Protein AF-A0A357NDB7-F1 (afdb_monomer_lite)

Sequence (73 aa):
LVNNSAPAGLGEVWAKLQLSPDGTTWFEDEAVTLSVSTAYAMVPGKFLKYARVYYGAVGTTAVTLSIYFQGQS

Secondary structure (DSSP, 8-state):
-----PPTTPPEEEEEEEEESSSSS-EEEEEEEE-TT-------SS--SEEEEEEEEESSS------------

Radius of gyration: 14.48 Å; chains: 1; bounding box: 41×24×40 Å

Structure (mmCIF, N/CA/C/O backbone):
data_AF-A0A357NDB7-F1
#
_entry.id   AF-A0A357NDB7-F1
#
loop_
_atom_site.group_PDB
_atom_site.id
_atom_site.type_symbol
_atom_site.label_atom_id
_atom_site.label_alt_id
_atom_site.label_comp_id
_atom_site.label_asym_id
_atom_site.label_entity_id
_atom_site.label_seq_id
_atom_site.pdbx_PDB_ins_code
_atom_site.Cartn_x
_atom_site.Cartn_y
_atom_site.Cartn_z
_atom_site.occupancy
_atom_site.B_iso_or_equiv
_atom_site.auth_seq_id
_atom_site.auth_comp_id
_atom_site.auth_asym_id
_atom_site.auth_atom_id
_atom_site.pdbx_PDB_model_num
ATOM 1 N N . LEU A 1 1 ? 24.581 15.958 -6.251 1.00 35.16 1 LEU A N 1
ATOM 2 C CA . LEU A 1 1 ? 23.527 15.676 -7.249 1.00 35.16 1 LEU A CA 1
ATOM 3 C C . LEU A 1 1 ? 23.586 14.194 -7.570 1.00 35.16 1 LEU A C 1
ATOM 5 O O . LEU A 1 1 ? 24.631 13.754 -8.030 1.00 35.16 1 LEU A O 1
ATOM 9 N N . VAL A 1 2 ? 22.533 13.429 -7.288 1.00 35.19 2 VAL A N 1
ATOM 10 C CA . VAL A 1 2 ? 22.449 12.025 -7.717 1.00 35.19 2 VAL A CA 1
ATOM 11 C C . VAL A 1 2 ? 21.490 11.987 -8.898 1.00 35.19 2 VAL A C 1
ATOM 13 O O . VAL A 1 2 ? 20.354 12.439 -8.786 1.00 35.19 2 VAL A O 1
ATOM 16 N N . ASN A 1 3 ? 21.985 11.536 -10.045 1.00 34.59 3 ASN A N 1
ATOM 17 C CA . ASN A 1 3 ? 21.210 11.400 -11.267 1.00 34.59 3 ASN A CA 1
ATOM 18 C C . ASN A 1 3 ? 20.463 10.059 -11.182 1.00 34.59 3 ASN A C 1
ATOM 20 O O . ASN A 1 3 ? 21.084 9.011 -11.333 1.00 34.59 3 ASN A O 1
ATOM 24 N N . ASN A 1 4 ? 19.169 10.083 -10.853 1.00 42.91 4 ASN A N 1
ATOM 25 C CA . ASN A 1 4 ? 18.329 8.885 -10.781 1.00 42.91 4 ASN A CA 1
ATOM 26 C C . ASN A 1 4 ? 17.344 8.881 -11.954 1.00 42.91 4 ASN A C 1
ATOM 28 O O . ASN A 1 4 ? 16.168 9.191 -11.788 1.00 42.91 4 ASN A O 1
ATOM 32 N N . SER A 1 5 ? 17.826 8.571 -13.156 1.00 44.84 5 SER A N 1
ATOM 33 C CA . SER A 1 5 ? 16.938 8.186 -14.251 1.00 44.84 5 SER A CA 1
ATOM 34 C C . SER A 1 5 ? 16.678 6.688 -14.135 1.00 44.84 5 SER A C 1
ATOM 36 O O . SER A 1 5 ? 17.563 5.882 -14.431 1.00 44.84 5 SER A O 1
ATOM 38 N N . ALA A 1 6 ? 15.481 6.317 -13.677 1.00 48.00 6 ALA A N 1
ATOM 39 C CA . ALA A 1 6 ? 15.022 4.938 -13.757 1.00 48.00 6 ALA A CA 1
ATOM 40 C C . ALA A 1 6 ? 15.050 4.485 -15.235 1.00 48.00 6 ALA A C 1
ATOM 42 O O . ALA A 1 6 ? 14.612 5.245 -16.104 1.00 48.00 6 ALA A O 1
ATOM 43 N N . PRO A 1 7 ? 15.579 3.290 -15.555 1.00 49.25 7 PRO A N 1
ATOM 44 C CA . PRO A 1 7 ? 15.512 2.744 -16.905 1.00 49.25 7 PRO A CA 1
ATOM 45 C C . PRO A 1 7 ? 14.057 2.685 -17.381 1.00 49.25 7 PRO A C 1
ATOM 47 O O . PRO A 1 7 ? 13.187 2.185 -16.664 1.00 49.25 7 PRO A O 1
ATOM 50 N N . ALA A 1 8 ? 13.788 3.1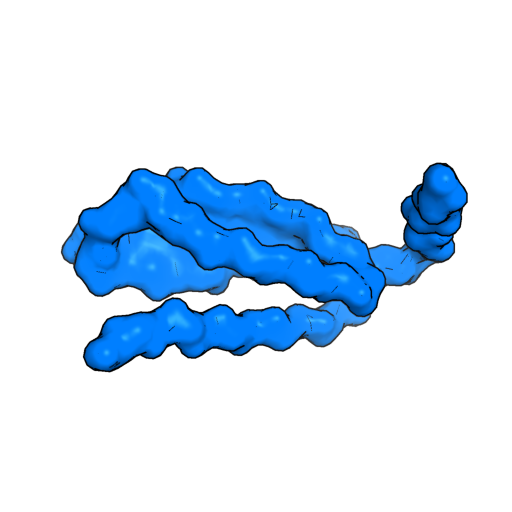70 -18.594 1.00 50.62 8 ALA A N 1
ATOM 51 C CA . ALA A 1 8 ? 12.479 3.026 -19.218 1.00 50.62 8 ALA A CA 1
ATOM 52 C C . ALA A 1 8 ? 12.111 1.531 -19.310 1.00 50.62 8 ALA A C 1
ATOM 54 O O . ALA A 1 8 ? 12.868 0.744 -19.878 1.00 50.62 8 ALA A O 1
ATOM 55 N N . GLY A 1 9 ? 10.964 1.144 -18.739 1.00 56.88 9 GLY A N 1
ATOM 56 C CA . GLY A 1 9 ? 10.429 -0.224 -18.806 1.00 56.88 9 GLY A CA 1
ATOM 57 C C . GLY A 1 9 ? 10.466 -1.034 -17.505 1.00 56.88 9 GLY A C 1
ATOM 58 O O . GLY A 1 9 ? 9.990 -2.168 -17.495 1.00 56.88 9 GLY A O 1
ATOM 59 N N . LEU A 1 10 ? 10.977 -0.484 -16.401 1.00 66.56 10 LEU A N 1
ATOM 60 C CA . LEU A 1 10 ? 10.765 -1.080 -15.079 1.00 66.56 10 LEU A CA 1
ATOM 61 C C . LEU A 1 10 ? 9.324 -0.799 -14.623 1.00 66.56 10 LEU A C 1
ATOM 63 O O . LEU A 1 10 ? 8.869 0.337 -14.701 1.00 66.56 10 LEU A O 1
ATOM 67 N N . GLY A 1 11 ? 8.592 -1.833 -14.202 1.00 75.25 11 GLY A N 1
ATOM 68 C CA . GLY A 1 11 ? 7.186 -1.689 -13.816 1.00 75.25 11 GLY A CA 1
ATOM 69 C C . GLY A 1 11 ? 7.014 -0.753 -12.618 1.00 75.25 11 GLY A C 1
ATOM 70 O O . GLY A 1 11 ? 7.759 -0.841 -11.644 1.00 75.25 11 GLY A O 1
ATOM 71 N N . GLU A 1 12 ? 6.031 0.137 -12.684 1.00 88.81 12 GLU A N 1
ATOM 72 C CA . GLU A 1 12 ? 5.683 1.033 -11.581 1.00 88.81 12 GLU A CA 1
ATOM 73 C C . GLU A 1 12 ? 4.435 0.518 -10.864 1.00 88.81 12 GLU A C 1
ATOM 75 O O . GLU A 1 12 ? 3.631 -0.233 -11.423 1.00 88.81 12 GLU A O 1
ATOM 80 N N . VAL A 1 13 ? 4.255 0.937 -9.617 1.00 90.94 13 VAL A N 1
ATOM 81 C CA . VAL A 1 13 ? 3.016 0.722 -8.865 1.00 90.94 13 VAL A CA 1
ATOM 82 C C . VAL A 1 13 ? 2.525 2.044 -8.321 1.00 90.94 13 VAL A C 1
ATOM 84 O O . VAL A 1 13 ? 3.318 2.870 -7.879 1.00 90.94 13 VAL A O 1
ATOM 87 N N . TRP A 1 14 ? 1.215 2.230 -8.289 1.00 93.94 14 TRP A N 1
ATOM 88 C CA . TRP A 1 14 ? 0.612 3.244 -7.438 1.00 93.94 14 TRP A CA 1
ATOM 89 C C . TRP A 1 14 ? 0.062 2.564 -6.186 1.00 93.94 14 TRP A C 1
ATOM 91 O O . TRP A 1 14 ? -0.419 1.428 -6.223 1.00 93.94 14 TRP A O 1
ATOM 101 N N . ALA A 1 15 ? 0.133 3.263 -5.063 1.00 95.06 15 ALA A N 1
ATOM 102 C CA . ALA A 1 15 ? -0.432 2.824 -3.802 1.00 95.06 15 ALA A CA 1
ATOM 103 C C . ALA A 1 15 ? -1.083 4.011 -3.088 1.00 95.06 15 ALA A C 1
ATOM 105 O O . ALA A 1 15 ? -0.618 5.145 -3.186 1.00 95.06 15 ALA A O 1
ATOM 106 N N . LYS A 1 16 ? -2.182 3.738 -2.391 1.00 96.38 16 LYS A N 1
ATOM 107 C CA . LYS A 1 16 ? -2.989 4.707 -1.659 1.00 96.38 16 LYS A CA 1
ATOM 108 C C . LYS A 1 16 ? -3.240 4.208 -0.247 1.00 96.38 16 LYS A C 1
ATOM 110 O O . LYS A 1 16 ? -3.732 3.090 -0.069 1.00 96.38 16 LYS A O 1
ATOM 115 N N . LEU A 1 17 ? -2.971 5.049 0.739 1.00 95.81 17 LEU A N 1
ATOM 116 C CA . LEU A 1 17 ? -3.444 4.842 2.095 1.00 95.81 17 LEU A CA 1
ATOM 117 C C . LEU A 1 17 ? -4.921 5.228 2.156 1.00 95.81 17 LEU A C 1
ATOM 119 O O . LEU A 1 17 ? -5.307 6.330 1.760 1.00 95.81 17 LEU A O 1
ATOM 123 N N . GLN A 1 18 ? -5.749 4.306 2.636 1.00 96.75 18 GLN A N 1
ATOM 124 C CA . GLN A 1 18 ? -7.175 4.532 2.811 1.00 96.75 18 GLN A CA 1
ATOM 125 C C . GLN A 1 18 ? -7.589 4.287 4.251 1.00 96.75 18 GLN A C 1
ATOM 127 O O . GLN A 1 18 ? -7.174 3.309 4.874 1.00 96.75 18 GLN A O 1
ATOM 132 N N . LEU A 1 19 ? -8.459 5.159 4.749 1.00 96.94 19 LEU A N 1
ATOM 133 C CA . LEU A 1 19 ? -8.966 5.134 6.112 1.00 96.94 19 LEU A CA 1
ATOM 134 C C . LEU A 1 19 ? -10.481 4.944 6.104 1.00 96.94 19 LEU A C 1
ATOM 136 O O . LEU A 1 19 ? -11.168 5.409 5.193 1.00 96.94 19 LEU A O 1
ATOM 140 N N . SER A 1 20 ? -11.015 4.273 7.121 1.00 97.19 20 SER A N 1
ATOM 141 C CA . SER A 1 20 ? -12.453 4.049 7.251 1.00 97.19 20 SER A CA 1
ATOM 142 C C . SER A 1 20 ? -12.907 4.070 8.714 1.00 97.19 20 SER A C 1
ATOM 144 O O . SER A 1 20 ? -12.222 3.514 9.578 1.00 97.19 20 SER A O 1
ATOM 146 N N . PRO A 1 21 ? -14.064 4.682 9.023 1.00 97.12 21 PRO A N 1
ATOM 147 C CA . PRO A 1 21 ? -14.665 4.596 10.350 1.00 97.12 21 PRO A CA 1
ATOM 148 C C . PRO A 1 21 ? -15.401 3.263 10.575 1.00 97.12 21 PRO A C 1
ATOM 150 O O . PRO A 1 21 ? -15.474 2.790 11.709 1.00 97.12 21 PRO A O 1
ATOM 153 N N . ASP A 1 22 ? -15.927 2.652 9.509 1.00 97.12 22 ASP A N 1
ATOM 154 C CA . ASP A 1 22 ? -16.886 1.539 9.561 1.00 97.12 22 ASP A CA 1
ATOM 155 C C . ASP A 1 22 ? -16.418 0.262 8.830 1.00 97.12 22 ASP A C 1
ATOM 157 O O . ASP A 1 22 ? -17.040 -0.787 8.967 1.00 97.12 22 ASP A O 1
ATOM 161 N N . GLY A 1 23 ? -15.307 0.322 8.088 1.00 95.56 23 GLY A N 1
ATOM 162 C CA . GLY A 1 23 ? -14.762 -0.785 7.294 1.00 95.56 23 GLY A CA 1
ATOM 163 C C . GLY A 1 23 ? -15.405 -0.954 5.910 1.00 95.56 23 GLY A C 1
ATOM 164 O O . GLY A 1 23 ? -15.007 -1.838 5.152 1.00 95.56 23 GLY A O 1
ATOM 165 N N . THR A 1 24 ? -16.367 -0.103 5.551 1.00 97.12 24 THR A N 1
ATOM 166 C CA . THR A 1 24 ? -17.142 -0.165 4.301 1.00 97.12 24 THR A CA 1
ATOM 167 C C . THR A 1 24 ? -16.952 1.080 3.437 1.00 97.12 24 THR A C 1
ATOM 169 O O . THR A 1 24 ? -16.733 0.955 2.232 1.00 97.12 24 THR A O 1
ATOM 172 N N . THR A 1 25 ? -16.942 2.268 4.045 1.00 96.38 25 THR A N 1
ATOM 173 C CA . THR A 1 25 ? -16.703 3.548 3.374 1.00 96.38 25 THR A CA 1
ATOM 174 C C . THR A 1 25 ? -15.239 3.931 3.527 1.00 96.38 25 THR A C 1
ATOM 176 O O . THR A 1 25 ? -14.763 4.117 4.646 1.00 96.38 25 THR A O 1
ATOM 179 N N . TRP A 1 26 ? -14.516 4.049 2.415 1.00 96.56 26 TRP A N 1
ATOM 180 C CA . TRP A 1 26 ? -13.070 4.275 2.414 1.00 96.56 26 TRP A CA 1
ATOM 181 C C . TRP A 1 26 ? -12.729 5.650 1.851 1.00 96.56 26 TRP A C 1
ATOM 183 O O . TRP A 1 26 ? -13.125 5.985 0.736 1.00 96.56 26 TRP A O 1
ATOM 193 N N . PHE A 1 27 ? -11.964 6.420 2.618 1.00 96.25 27 PHE A N 1
ATOM 194 C CA . PHE A 1 27 ? -11.462 7.735 2.237 1.00 96.25 27 PHE A CA 1
ATOM 195 C C . PHE A 1 27 ? -9.987 7.627 1.867 1.00 96.25 27 PHE A C 1
ATOM 197 O O . PHE A 1 27 ? -9.227 6.968 2.575 1.00 96.25 27 PHE A O 1
ATOM 204 N N . GLU A 1 28 ? -9.585 8.268 0.773 1.00 96.25 28 GLU A N 1
ATOM 205 C CA . GLU A 1 28 ? -8.172 8.395 0.411 1.00 96.25 28 GLU A CA 1
ATOM 206 C C . GLU A 1 28 ? -7.498 9.411 1.339 1.00 96.25 28 GLU A C 1
ATOM 208 O O . GLU A 1 28 ? -8.044 10.490 1.578 1.00 96.25 28 GLU A O 1
ATOM 213 N N . ASP A 1 29 ? -6.338 9.046 1.879 1.00 95.00 29 ASP A N 1
ATOM 214 C CA . ASP A 1 29 ? -5.568 9.889 2.796 1.00 95.00 29 ASP A CA 1
ATOM 215 C C . ASP A 1 29 ? -4.241 10.332 2.167 1.00 95.00 29 ASP A C 1
ATOM 217 O O . ASP A 1 29 ? -3.955 11.524 2.094 1.00 9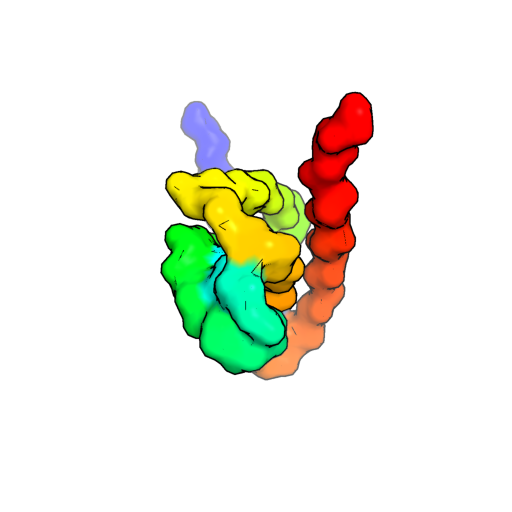5.00 29 ASP A O 1
ATOM 221 N N . GLU A 1 30 ? -3.486 9.383 1.610 1.00 94.19 30 GLU A N 1
ATOM 222 C CA . GLU A 1 30 ? -2.224 9.634 0.912 1.00 94.19 30 GLU A CA 1
ATOM 223 C C . GLU A 1 30 ? -2.110 8.735 -0.327 1.00 94.19 30 GLU A C 1
ATOM 225 O O . GLU A 1 30 ? -2.652 7.628 -0.348 1.00 94.19 30 GLU A O 1
ATOM 230 N N . ALA A 1 31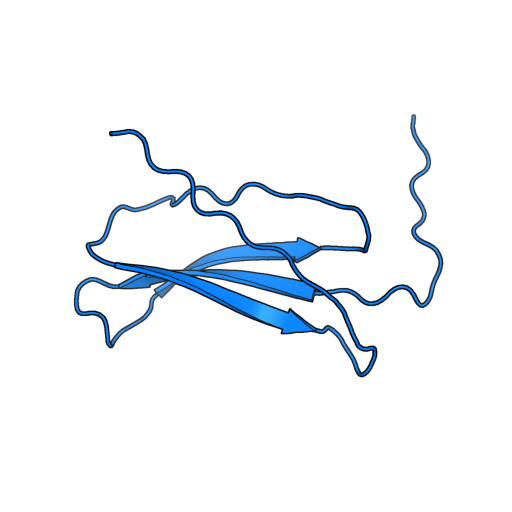 ? -1.404 9.194 -1.363 1.00 95.19 31 ALA A N 1
ATOM 231 C CA . ALA A 1 31 ? -1.126 8.423 -2.570 1.00 95.19 31 ALA A CA 1
ATOM 232 C C . ALA A 1 31 ? 0.326 8.609 -3.023 1.00 95.19 31 ALA A C 1
ATOM 234 O O . ALA A 1 31 ? 0.865 9.712 -2.972 1.00 95.19 31 ALA A O 1
ATOM 235 N N . VAL A 1 32 ? 0.937 7.537 -3.524 1.00 94.44 32 VAL A N 1
ATOM 236 C CA . VAL A 1 32 ? 2.308 7.540 -4.042 1.00 94.44 32 VAL A CA 1
ATOM 237 C C . VAL A 1 32 ? 2.416 6.648 -5.275 1.00 94.44 32 VAL A C 1
ATOM 239 O O . VAL A 1 32 ? 1.720 5.638 -5.388 1.00 94.44 32 VAL A O 1
ATOM 242 N N . THR A 1 33 ? 3.304 7.016 -6.198 1.00 94.44 33 THR A N 1
ATOM 243 C CA . THR A 1 33 ? 3.775 6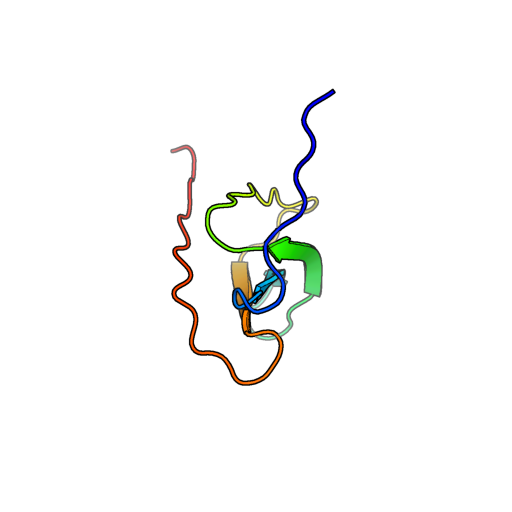.130 -7.271 1.00 94.44 33 THR A CA 1
ATOM 244 C C . THR A 1 33 ? 5.204 5.712 -6.954 1.00 94.44 33 THR A C 1
ATOM 246 O O . THR A 1 33 ? 6.041 6.559 -6.647 1.00 94.44 33 THR A O 1
ATOM 249 N N . LEU A 1 34 ? 5.469 4.410 -6.989 1.00 90.81 34 LEU A N 1
ATOM 250 C CA . LEU A 1 34 ? 6.760 3.816 -6.671 1.00 90.81 34 LEU A CA 1
ATOM 251 C C . LEU A 1 34 ? 7.350 3.181 -7.921 1.00 90.81 34 LEU A C 1
ATOM 253 O O . LEU A 1 34 ? 6.701 2.383 -8.603 1.00 90.81 34 LEU A O 1
ATOM 257 N N . SER A 1 35 ? 8.613 3.502 -8.170 1.00 89.44 35 SER A N 1
ATOM 258 C CA . SER A 1 35 ? 9.439 2.795 -9.142 1.00 89.44 35 SER A CA 1
ATOM 259 C C . SER A 1 35 ? 10.115 1.589 -8.478 1.00 89.44 35 SER A C 1
ATOM 261 O O . SER A 1 35 ? 10.211 1.500 -7.248 1.00 89.44 35 SER A O 1
ATOM 263 N N . VAL A 1 36 ? 10.618 0.653 -9.284 1.00 85.81 36 VAL A N 1
ATOM 264 C CA . VAL A 1 36 ? 11.353 -0.526 -8.795 1.00 85.81 36 VAL A CA 1
ATOM 265 C C . VAL A 1 36 ? 12.495 -0.129 -7.851 1.00 85.81 36 VAL A C 1
ATOM 267 O O . VAL A 1 36 ? 13.186 0.865 -8.072 1.00 85.81 36 VAL A O 1
ATOM 270 N N . SER A 1 37 ? 12.695 -0.930 -6.800 1.00 85.81 37 SER A N 1
ATOM 271 C CA . SER A 1 37 ? 13.738 -0.747 -5.776 1.00 85.81 37 SER A CA 1
ATOM 272 C C . SER A 1 37 ? 13.630 0.545 -4.957 1.00 85.81 37 SER A C 1
ATOM 274 O O . SER A 1 37 ? 14.595 0.940 -4.305 1.00 85.81 37 SER A O 1
ATOM 276 N N . THR A 1 38 ? 12.464 1.195 -4.952 1.00 87.88 38 THR A N 1
ATOM 277 C CA . THR A 1 38 ? 12.172 2.315 -4.050 1.00 87.88 38 THR A CA 1
ATOM 278 C C . THR A 1 38 ? 11.334 1.853 -2.862 1.00 87.88 38 THR A C 1
ATOM 280 O O . THR A 1 38 ? 10.635 0.841 -2.922 1.00 87.88 38 THR A O 1
ATOM 283 N N . ALA A 1 39 ? 11.419 2.599 -1.764 1.00 89.94 39 ALA A N 1
ATOM 284 C CA . ALA A 1 39 ? 10.590 2.407 -0.584 1.00 89.94 39 ALA A CA 1
ATOM 285 C C . ALA A 1 39 ? 10.007 3.753 -0.157 1.00 89.94 39 ALA A C 1
ATOM 287 O O . ALA A 1 39 ? 10.657 4.790 -0.298 1.00 89.94 39 ALA A O 1
ATOM 288 N N . TYR A 1 40 ? 8.791 3.723 0.378 1.00 94.12 40 TYR A N 1
ATOM 289 C CA . TYR A 1 40 ? 8.095 4.906 0.863 1.00 94.12 40 TYR A CA 1
ATOM 290 C C . TYR A 1 40 ? 7.296 4.559 2.114 1.00 94.12 40 TYR A C 1
ATOM 292 O O . TYR A 1 40 ? 6.672 3.498 2.178 1.00 94.12 40 TYR A O 1
ATOM 300 N N . ALA A 1 41 ? 7.325 5.448 3.102 1.00 93.62 41 ALA A N 1
ATOM 301 C CA . ALA A 1 41 ? 6.561 5.302 4.330 1.00 93.62 41 ALA A CA 1
ATOM 302 C C . ALA A 1 41 ? 5.319 6.192 4.247 1.00 93.62 41 ALA A C 1
ATOM 304 O O . ALA A 1 41 ? 5.446 7.412 4.250 1.00 93.62 41 ALA A O 1
ATOM 305 N N . MET A 1 42 ? 4.138 5.575 4.177 1.00 92.44 42 MET A N 1
ATOM 306 C CA . MET A 1 42 ? 2.874 6.303 4.287 1.00 92.44 42 MET A CA 1
ATOM 307 C C . MET A 1 42 ? 2.532 6.499 5.756 1.00 92.44 42 MET A C 1
ATOM 309 O O . MET A 1 42 ? 2.591 5.544 6.538 1.00 92.44 42 MET A O 1
ATOM 313 N N . VAL A 1 43 ? 2.148 7.717 6.119 1.00 91.69 43 VAL A N 1
ATOM 314 C CA . VAL A 1 43 ? 1.750 8.054 7.487 1.00 91.69 43 VAL A CA 1
ATOM 315 C C . VAL A 1 43 ? 0.356 8.665 7.436 1.00 91.69 43 VAL A C 1
ATOM 317 O O . VAL A 1 43 ? 0.193 9.703 6.798 1.00 91.69 43 VAL A O 1
ATOM 320 N N . PRO A 1 44 ? -0.641 8.062 8.112 1.00 91.50 44 PRO A N 1
ATOM 321 C CA . PRO A 1 44 ? -1.980 8.622 8.141 1.00 91.50 44 PRO A CA 1
ATOM 322 C C . PRO A 1 44 ? -1.984 10.074 8.630 1.00 91.50 44 PRO A C 1
ATOM 324 O O . PRO A 1 44 ? -1.536 10.361 9.741 1.00 91.50 44 PRO A O 1
ATOM 327 N N . GLY A 1 45 ? -2.546 10.986 7.837 1.00 91.69 45 GLY A N 1
ATOM 328 C CA . GLY A 1 45 ? -2.813 12.365 8.253 1.00 91.69 45 GLY A CA 1
ATOM 329 C C . GLY A 1 45 ? -4.005 12.469 9.212 1.00 91.69 45 GLY A C 1
ATOM 330 O O . GLY A 1 45 ? -4.206 13.494 9.868 1.00 91.69 45 GLY A O 1
ATOM 331 N N . LYS A 1 46 ? -4.811 11.406 9.294 1.00 92.25 46 LYS A N 1
ATOM 332 C CA . LYS A 1 46 ? -5.990 11.278 10.156 1.00 92.25 46 LYS A CA 1
ATOM 333 C C . LYS A 1 46 ? -6.016 9.900 10.807 1.00 92.25 46 LYS A C 1
ATOM 335 O O . LYS A 1 46 ? -5.509 8.927 10.258 1.00 92.25 46 LYS A O 1
ATOM 340 N N . PHE A 1 47 ? -6.687 9.800 11.950 1.00 87.31 47 PHE A N 1
ATOM 341 C CA . PHE A 1 47 ? -6.833 8.541 12.677 1.00 87.31 47 PHE A CA 1
ATOM 342 C C . PHE A 1 47 ? -8.294 8.102 12.686 1.00 87.31 47 PHE A C 1
ATOM 344 O O . PHE A 1 47 ? -9.132 8.704 13.354 1.00 87.31 47 PHE A O 1
ATOM 351 N N . LEU A 1 48 ? -8.590 7.047 11.926 1.00 91.62 48 LEU A N 1
ATOM 352 C CA . LEU A 1 48 ? -9.868 6.335 11.949 1.00 91.62 48 LEU A CA 1
ATOM 353 C C . LEU A 1 48 ? -9.642 4.881 12.377 1.00 91.62 48 LEU A C 1
ATOM 355 O O . LEU A 1 48 ? -8.511 4.402 12.421 1.00 91.62 48 LEU A O 1
ATOM 359 N N . LYS A 1 49 ? -10.734 4.179 12.694 1.00 94.25 49 LYS A N 1
ATOM 360 C CA . LYS A 1 49 ? -10.698 2.816 13.240 1.00 94.25 49 LYS A CA 1
ATOM 361 C C . LYS A 1 49 ? -9.994 1.808 12.326 1.00 94.25 49 LYS A C 1
ATOM 363 O O . LYS A 1 49 ? -9.356 0.887 12.825 1.00 94.25 49 LYS A O 1
ATOM 368 N N . TYR A 1 50 ? -10.130 1.964 11.012 1.00 95.06 50 TYR A N 1
ATOM 369 C CA . TYR A 1 50 ? -9.566 1.049 10.028 1.00 95.06 50 TYR A CA 1
ATOM 370 C C . TYR A 1 50 ? -8.646 1.787 9.059 1.00 95.06 50 TYR A C 1
ATOM 372 O O . TYR A 1 50 ? -8.953 2.897 8.623 1.00 95.06 50 TYR A O 1
ATOM 380 N N . ALA A 1 51 ? -7.557 1.122 8.677 1.00 93.19 51 ALA A N 1
ATOM 381 C CA . ALA A 1 51 ? -6.637 1.559 7.637 1.00 93.19 51 ALA A CA 1
ATOM 382 C C . ALA A 1 51 ? -6.329 0.393 6.689 1.00 93.19 51 ALA A C 1
ATOM 384 O O . ALA A 1 51 ? -6.274 -0.763 7.112 1.00 93.19 51 ALA A O 1
ATOM 385 N N . ARG A 1 52 ? -6.125 0.691 5.406 1.00 93.81 52 ARG A N 1
ATOM 386 C CA . ARG A 1 52 ? -5.645 -0.269 4.405 1.00 93.81 52 ARG A CA 1
ATOM 387 C C . ARG A 1 52 ? -4.763 0.420 3.374 1.00 93.81 52 ARG A C 1
ATOM 389 O O . ARG A 1 52 ? -4.882 1.623 3.159 1.00 93.81 52 ARG A O 1
ATOM 396 N N . VAL A 1 53 ? -3.950 -0.369 2.681 1.00 94.69 53 VAL A N 1
ATOM 397 C CA . VAL A 1 53 ? -3.251 0.070 1.469 1.00 94.69 53 VAL A CA 1
ATOM 398 C C . VAL A 1 53 ? -3.989 -0.496 0.259 1.00 94.69 53 VAL A C 1
ATOM 400 O O . VAL A 1 53 ? -4.159 -1.709 0.146 1.00 94.69 53 VAL A O 1
ATOM 403 N N . TYR A 1 54 ? -4.440 0.380 -0.634 1.00 95.62 54 TYR A N 1
ATOM 404 C CA . TYR A 1 54 ? -5.021 0.026 -1.928 1.00 95.62 54 TYR A CA 1
ATOM 405 C C . TYR A 1 54 ? -3.989 0.305 -3.018 1.00 95.62 54 TYR A C 1
ATOM 407 O O . TYR A 1 54 ? -3.410 1.386 -3.035 1.00 95.62 54 TYR A O 1
ATOM 415 N N . TYR A 1 55 ? -3.712 -0.653 -3.897 1.00 94.00 55 TYR A N 1
ATOM 416 C CA . TYR A 1 55 ? -2.577 -0.559 -4.815 1.00 94.00 55 TYR A CA 1
ATOM 417 C C . TYR A 1 55 ? -2.869 -1.210 -6.163 1.00 94.00 55 TYR A C 1
ATOM 419 O O . TYR A 1 55 ? -3.784 -2.024 -6.295 1.00 94.00 55 TYR A O 1
ATOM 427 N N . GLY A 1 56 ? -2.051 -0.869 -7.154 1.00 89.88 56 GLY A N 1
ATOM 428 C CA . GLY A 1 56 ? -2.097 -1.474 -8.476 1.00 89.88 56 GLY A CA 1
ATOM 429 C C . GLY A 1 56 ? -0.823 -1.216 -9.269 1.00 89.88 56 GLY A C 1
ATOM 430 O O . GLY A 1 56 ? -0.106 -0.246 -9.027 1.00 89.88 56 GLY A O 1
ATOM 431 N N . ALA A 1 57 ? -0.546 -2.097 -10.226 1.00 90.56 57 ALA A N 1
ATOM 432 C CA . ALA A 1 57 ? 0.509 -1.880 -11.206 1.00 90.56 57 ALA A CA 1
ATOM 433 C C . ALA A 1 57 ? 0.126 -0.743 -12.164 1.00 90.56 57 ALA A C 1
ATOM 435 O O . ALA A 1 57 ? -1.045 -0.565 -12.509 1.00 90.56 57 ALA A O 1
ATOM 436 N N . VAL A 1 58 ? 1.124 0.011 -12.613 1.00 88.62 58 VAL A N 1
ATOM 437 C CA . VAL A 1 58 ? 0.999 0.936 -13.737 1.00 88.62 58 VAL A CA 1
ATOM 438 C C . VAL A 1 58 ? 1.321 0.157 -15.011 1.00 88.62 58 VAL A C 1
ATOM 440 O O . VAL A 1 58 ? 2.421 -0.367 -15.183 1.00 88.62 58 VAL A O 1
ATOM 443 N N . GLY A 1 59 ? 0.350 0.078 -15.919 1.00 83.69 59 GLY A N 1
ATOM 444 C CA . GLY A 1 59 ? 0.492 -0.654 -17.177 1.00 83.69 59 GLY A CA 1
ATOM 445 C C . GLY A 1 59 ? 0.292 -2.165 -17.028 1.00 83.69 59 GLY A C 1
ATOM 446 O O . GLY A 1 59 ? -0.484 -2.625 -16.194 1.00 83.69 59 GLY A O 1
ATOM 447 N N . THR A 1 60 ? 0.947 -2.938 -17.896 1.00 77.25 60 THR A N 1
ATOM 448 C CA . THR A 1 60 ? 0.733 -4.391 -18.041 1.00 77.25 60 THR A CA 1
ATOM 449 C C . THR A 1 60 ? 1.876 -5.246 -17.493 1.00 77.25 60 THR A C 1
ATOM 451 O O . THR A 1 60 ? 1.776 -6.473 -17.486 1.00 77.25 60 THR A O 1
ATOM 454 N N . THR A 1 61 ? 2.965 -4.626 -17.038 1.00 79.94 61 THR A N 1
ATOM 455 C CA . THR A 1 61 ? 4.133 -5.337 -16.514 1.00 79.94 61 THR A CA 1
ATOM 456 C C . THR A 1 61 ? 3.832 -5.911 -15.132 1.00 79.94 61 THR A C 1
ATOM 458 O O . THR A 1 61 ? 3.342 -5.207 -14.250 1.00 79.94 61 THR A O 1
ATOM 461 N N . ALA A 1 62 ? 4.156 -7.188 -14.925 1.00 82.19 62 ALA A N 1
ATOM 462 C CA . ALA A 1 62 ? 4.063 -7.809 -13.609 1.00 82.19 62 ALA A CA 1
ATOM 463 C C . ALA A 1 62 ? 5.083 -7.185 -12.642 1.00 82.19 62 ALA A C 1
ATOM 465 O O . ALA A 1 62 ? 6.254 -7.012 -12.980 1.00 82.19 62 ALA A O 1
ATOM 466 N N . VAL A 1 63 ? 4.631 -6.874 -11.429 1.00 84.44 63 VAL A N 1
ATOM 467 C CA . VAL A 1 63 ? 5.415 -6.208 -10.382 1.00 84.44 63 VAL A CA 1
ATOM 468 C C . VAL A 1 63 ? 5.166 -6.883 -9.039 1.00 84.44 63 VAL A C 1
ATOM 470 O O . VAL A 1 63 ? 4.039 -7.270 -8.729 1.00 84.44 63 VAL A O 1
ATOM 473 N N . THR A 1 64 ? 6.216 -7.001 -8.229 1.00 89.12 64 THR A N 1
ATOM 474 C CA . THR A 1 64 ? 6.115 -7.473 -6.843 1.00 89.12 64 THR A CA 1
ATOM 475 C C . THR A 1 64 ? 6.178 -6.269 -5.914 1.00 89.12 64 THR A C 1
ATOM 477 O O . THR A 1 64 ? 7.180 -5.558 -5.896 1.00 89.12 64 THR A O 1
ATOM 480 N N . LEU A 1 65 ? 5.121 -6.055 -5.130 1.00 87.94 65 LEU A N 1
ATOM 481 C CA 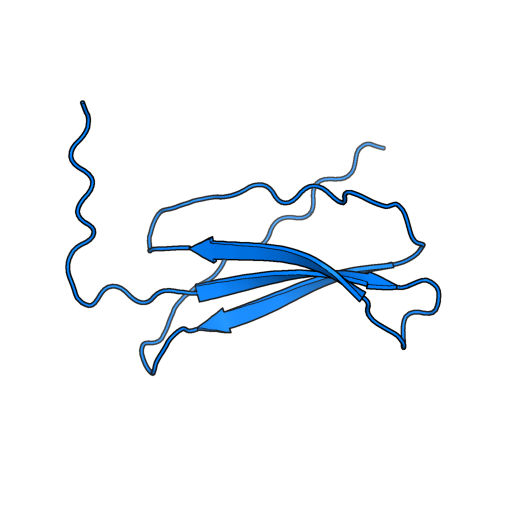. LEU A 1 65 ? 5.050 -5.009 -4.111 1.00 87.94 65 LEU A CA 1
ATOM 482 C C . LEU A 1 65 ? 5.024 -5.642 -2.717 1.00 87.94 65 LEU A C 1
ATOM 484 O O . LEU A 1 65 ? 4.141 -6.442 -2.415 1.00 87.94 65 LEU A O 1
ATOM 488 N N . SER A 1 66 ? 5.968 -5.247 -1.864 1.00 93.00 66 SER A N 1
ATOM 489 C CA . SER A 1 66 ? 5.996 -5.631 -0.449 1.00 93.00 66 SER A CA 1
ATOM 490 C C . SER A 1 66 ? 5.434 -4.504 0.412 1.00 93.00 66 SER A C 1
ATOM 492 O O . SER A 1 66 ? 5.874 -3.362 0.298 1.00 93.00 66 SER A O 1
ATOM 494 N N . ILE A 1 67 ? 4.485 -4.828 1.292 1.00 90.19 67 ILE A N 1
ATOM 495 C CA . ILE A 1 67 ? 3.836 -3.869 2.194 1.00 90.19 67 ILE A CA 1
ATOM 496 C C . ILE A 1 67 ? 4.057 -4.332 3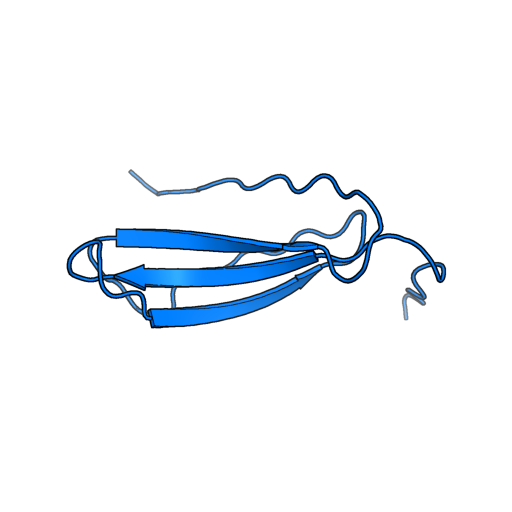.631 1.00 90.19 67 ILE A C 1
ATOM 498 O O . ILE A 1 67 ? 3.783 -5.484 3.965 1.00 90.19 67 ILE A O 1
ATOM 502 N N . TYR A 1 68 ? 4.524 -3.418 4.478 1.00 92.25 68 TYR A N 1
ATOM 503 C CA . TYR A 1 68 ? 4.771 -3.667 5.893 1.00 92.25 68 TYR A CA 1
ATOM 504 C C . TYR A 1 68 ? 3.946 -2.691 6.724 1.00 92.25 68 TYR A C 1
ATOM 506 O O . TYR A 1 68 ? 3.994 -1.485 6.494 1.00 92.25 68 TYR A O 1
ATOM 514 N N . PHE A 1 69 ? 3.209 -3.212 7.703 1.00 86.88 69 PHE A N 1
ATOM 515 C CA . PHE A 1 69 ? 2.491 -2.398 8.678 1.00 86.88 69 PHE A CA 1
ATOM 516 C C . PHE A 1 69 ? 3.321 -2.314 9.953 1.00 86.88 69 PHE A C 1
ATOM 518 O O . PHE A 1 69 ? 3.659 -3.341 10.538 1.00 86.88 69 PHE A O 1
ATOM 525 N N . GLN A 1 70 ? 3.654 -1.093 10.366 1.00 82.19 70 GLN A N 1
ATOM 526 C CA . GLN A 1 70 ? 4.375 -0.822 11.605 1.00 82.19 70 GLN A CA 1
ATOM 527 C C . GLN A 1 70 ? 3.432 -0.083 12.552 1.00 82.19 70 GLN A C 1
ATOM 529 O O . GLN A 1 70 ? 2.982 1.019 12.245 1.00 82.19 70 GLN A O 1
ATOM 534 N N . GLY A 1 71 ? 3.108 -0.708 13.681 1.00 75.00 71 GLY A N 1
ATOM 535 C CA . GLY A 1 71 ? 2.342 -0.101 14.765 1.00 75.00 71 GLY A CA 1
ATOM 536 C C . GLY A 1 71 ? 3.175 -0.112 16.039 1.00 75.00 71 GLY A C 1
ATOM 537 O O . GLY A 1 71 ? 3.835 -1.108 16.331 1.00 75.00 71 GLY A O 1
ATOM 538 N N . GLN A 1 72 ? 3.162 0.989 16.786 1.00 69.56 72 GLN A N 1
ATOM 539 C CA . GLN A 1 72 ? 3.738 1.019 18.125 1.00 69.56 72 GLN A CA 1
ATOM 540 C C . GLN A 1 72 ? 2.723 0.426 19.110 1.00 69.56 72 GLN A C 1
ATOM 542 O O . GLN A 1 72 ? 1.563 0.841 19.112 1.00 69.56 72 GLN A O 1
ATOM 547 N N . SER A 1 73 ? 3.162 -0.557 19.901 1.00 55.56 73 SER A N 1
ATOM 548 C CA . SER A 1 73 ? 2.410 -1.110 21.035 1.00 55.56 73 SER A CA 1
ATOM 549 C C . SER A 1 73 ? 2.765 -0.402 22.332 1.00 55.56 73 SER A C 1
ATOM 551 O O . SER A 1 73 ? 3.907 0.097 22.443 1.00 55.56 73 SER A O 1
#

Foldseek 3Di:
DDDDDDPPPQKKKKKFKWADQPVPDTDTADIDIDGPPDDDDDDGPDDHPDIDMDMDIDPDDDDDDDDDDDDDD

pLDDT: mean 84.27, std 16.98, range [34.59, 97.19]